Protein AF-A0A843KVE4-F1 (afdb_monomer_lite)

Radius of gyration: 21.75 Å; chains: 1; bounding box: 55×22×73 Å

Foldseek 3Di:
DDPDPPPPPVVVVVLVVLVVVLVVLVVVLVLLVVLLVVLVVLCVVVVDPLSVLVSVLSVLVSVVSVVVNVVSVCVSVPPPDDDPPCVVVVVVVSVVVNVVSVVVSVVRVVVVVVVCVVDVDDDPPVSVVSVVVSVVSVVVSD

Sequence (142 aa):
MSHTPELDEGTVHDAAALAKKEKTVFTSLVVDFILWIPDIIAAILAGSITMFADVVKCGNELLATFFAYLTIRKLARGHGETYDYGMGKYETVTSIITGAVMLISLLLVFYTAITRIMEPEALQLSGVALALVMMSIGVVVN

pLDDT: mean 78.19, std 13.14, range [42.69, 93.06]

Structure (mmCIF, N/CA/C/O backbone):
data_AF-A0A843KVE4-F1
#
_entry.id   AF-A0A843KVE4-F1
#
loop_
_atom_site.group_PDB
_atom_site.id
_atom_site.type_symbol
_atom_site.label_atom_id
_atom_site.label_alt_id
_atom_site.label_comp_id
_atom_site.label_asym_id
_atom_site.label_entity_id
_atom_site.label_seq_id
_atom_site.pdbx_PDB_ins_code
_atom_site.Cartn_x
_atom_site.Cartn_y
_atom_site.Cartn_z
_atom_site.occupancy
_atom_site.B_iso_or_equiv
_atom_site.auth_seq_id
_atom_site.auth_comp_id
_atom_site.auth_asym_id
_atom_site.auth_atom_id
_atom_site.pdbx_PDB_model_num
ATOM 1 N N . MET A 1 1 ? 30.827 -8.863 -48.641 1.00 42.88 1 MET A N 1
ATOM 2 C CA . MET A 1 1 ? 31.057 -9.117 -47.204 1.00 42.88 1 MET A CA 1
ATOM 3 C C . MET A 1 1 ? 29.974 -8.363 -46.443 1.00 42.88 1 MET A C 1
ATOM 5 O O . MET A 1 1 ? 30.183 -7.238 -46.019 1.00 42.88 1 MET A O 1
ATOM 9 N N . SER A 1 2 ? 28.758 -8.913 -46.435 1.00 42.69 2 SER A N 1
ATOM 10 C CA . SER A 1 2 ? 27.576 -8.311 -45.812 1.00 42.69 2 SER A CA 1
ATOM 11 C C . SER A 1 2 ? 27.334 -9.021 -44.488 1.00 42.69 2 SER A C 1
ATOM 13 O O . SER A 1 2 ? 26.751 -10.101 -44.467 1.00 42.69 2 SER A O 1
ATOM 15 N N . HIS A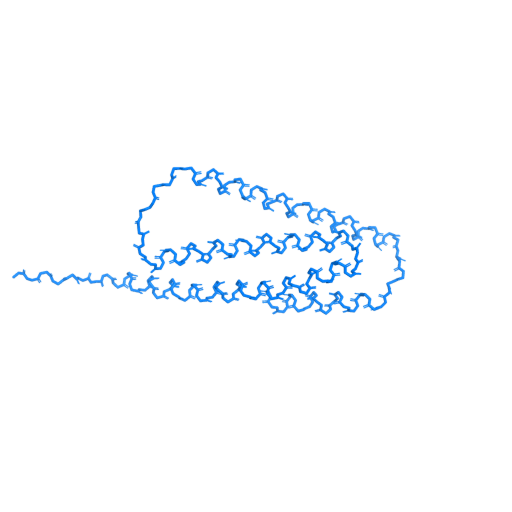 1 3 ? 27.827 -8.438 -43.398 1.00 46.50 3 HIS A N 1
ATOM 16 C CA . HIS A 1 3 ? 27.386 -8.822 -42.064 1.00 46.50 3 HIS A CA 1
ATOM 17 C C . HIS A 1 3 ? 25.948 -8.323 -41.906 1.00 46.50 3 HIS A C 1
ATOM 19 O O . HIS A 1 3 ? 25.712 -7.141 -41.671 1.00 46.50 3 HIS A O 1
ATOM 25 N N . THR A 1 4 ? 24.981 -9.210 -42.121 1.00 53.56 4 THR A N 1
ATOM 26 C CA . THR A 1 4 ? 23.632 -9.027 -41.592 1.00 53.56 4 THR A CA 1
ATOM 27 C C . THR A 1 4 ? 23.746 -9.069 -40.069 1.00 53.56 4 THR A C 1
ATOM 29 O O . THR A 1 4 ? 24.332 -10.026 -39.560 1.00 53.56 4 THR A O 1
ATOM 32 N N . PRO A 1 5 ? 23.259 -8.059 -39.330 1.00 53.59 5 PRO A N 1
ATOM 33 C CA . PRO A 1 5 ? 23.209 -8.156 -37.884 1.00 53.59 5 PRO A CA 1
ATOM 34 C C . PRO A 1 5 ? 22.187 -9.246 -37.563 1.00 53.59 5 PRO A C 1
ATOM 36 O O . PRO A 1 5 ? 20.997 -9.077 -37.823 1.00 53.59 5 PRO A O 1
ATOM 39 N N . GLU A 1 6 ? 22.658 -10.393 -37.081 1.00 54.62 6 GLU A N 1
ATOM 40 C CA . GLU A 1 6 ? 21.798 -11.363 -36.414 1.00 54.62 6 GLU A CA 1
ATOM 41 C C . GLU A 1 6 ? 21.218 -10.635 -35.199 1.00 54.62 6 GLU A C 1
ATOM 43 O O . GLU A 1 6 ? 21.912 -10.365 -34.220 1.00 54.62 6 GLU A O 1
ATOM 48 N N . LEU A 1 7 ? 19.970 -10.186 -35.325 1.00 55.88 7 LEU A N 1
ATOM 49 C CA . LEU A 1 7 ? 19.201 -9.667 -34.206 1.00 55.88 7 LEU A CA 1
ATOM 50 C C . LEU A 1 7 ? 18.995 -10.849 -33.260 1.00 55.88 7 LEU A C 1
ATOM 52 O O . LEU A 1 7 ? 18.160 -11.708 -33.527 1.00 55.88 7 LEU A O 1
ATOM 56 N N . ASP A 1 8 ? 19.828 -10.903 -32.224 1.00 60.25 8 ASP A N 1
ATOM 57 C CA . ASP A 1 8 ? 19.837 -11.910 -31.167 1.00 60.25 8 ASP A CA 1
ATOM 58 C C . ASP A 1 8 ? 18.403 -12.246 -30.726 1.00 60.25 8 ASP A C 1
ATOM 60 O O . ASP A 1 8 ? 17.696 -11.389 -30.185 1.00 60.25 8 ASP A O 1
ATOM 64 N N . GLU A 1 9 ? 17.962 -13.482 -30.986 1.00 58.81 9 GLU A N 1
ATOM 65 C CA . GLU A 1 9 ? 16.609 -13.968 -30.681 1.00 58.81 9 GLU A CA 1
ATOM 66 C C . GLU A 1 9 ? 16.243 -13.761 -29.195 1.00 58.81 9 GLU A C 1
ATOM 68 O O . GLU A 1 9 ? 15.065 -13.587 -28.865 1.00 58.81 9 GLU A O 1
ATOM 73 N N . GLY A 1 10 ? 17.247 -13.681 -28.306 1.00 58.97 10 GLY A N 1
ATOM 74 C CA . GLY A 1 10 ? 17.085 -13.339 -26.891 1.00 58.97 10 GLY A CA 1
ATOM 75 C C . GLY A 1 10 ? 16.489 -11.946 -26.656 1.00 58.97 10 GLY A C 1
ATOM 76 O O . GLY A 1 10 ? 15.545 -11.797 -25.881 1.00 58.97 10 GLY A O 1
ATOM 77 N N . THR A 1 11 ? 16.935 -10.933 -27.404 1.00 61.28 11 THR A N 1
ATOM 78 C CA . THR A 1 11 ? 16.458 -9.543 -27.252 1.00 61.28 11 THR A CA 1
ATOM 79 C C . THR A 1 11 ? 14.980 -9.372 -27.614 1.00 61.28 11 THR A C 1
ATOM 81 O O . THR A 1 11 ? 14.261 -8.582 -26.994 1.00 61.28 11 THR A O 1
ATOM 84 N N . VAL A 1 12 ? 14.494 -10.145 -28.591 1.00 60.62 12 VAL A N 1
ATOM 85 C CA . VAL A 1 12 ? 13.088 -10.134 -29.021 1.00 60.62 12 VAL A CA 1
ATOM 86 C C . VAL A 1 12 ? 12.203 -10.817 -27.976 1.00 60.62 12 VAL A C 1
ATOM 88 O O . VAL A 1 12 ? 11.112 -10.323 -27.669 1.00 60.62 12 VAL A O 1
ATOM 91 N N . HIS A 1 13 ? 12.681 -11.918 -27.385 1.00 62.44 13 HIS A N 1
ATOM 92 C CA . HIS A 1 13 ? 11.966 -12.620 -26.321 1.00 62.44 13 HIS A CA 1
ATOM 93 C C . HIS A 1 13 ? 11.863 -11.768 -25.041 1.00 62.44 13 HIS A C 1
ATOM 95 O O . HIS A 1 13 ? 10.801 -11.743 -24.404 1.00 62.44 13 HIS A O 1
ATOM 101 N N . ASP A 1 14 ? 12.915 -11.015 -24.713 1.00 72.56 14 ASP A N 1
ATOM 102 C CA . ASP A 1 14 ? 12.956 -10.105 -23.566 1.00 72.56 14 ASP A CA 1
ATOM 103 C C . ASP A 1 14 ? 12.037 -8.892 -23.755 1.00 72.56 14 ASP A C 1
ATOM 105 O O . ASP A 1 14 ? 11.274 -8.538 -22.850 1.00 72.56 14 ASP A O 1
ATOM 109 N N . ALA A 1 15 ? 12.012 -8.296 -24.951 1.00 73.06 15 ALA A N 1
ATOM 110 C CA . ALA A 1 15 ? 11.120 -7.181 -25.266 1.00 73.06 15 ALA A CA 1
ATOM 111 C C . ALA A 1 15 ? 9.633 -7.584 -25.198 1.00 73.06 15 ALA A C 1
ATOM 113 O O . ALA A 1 15 ? 8.812 -6.870 -24.611 1.00 73.06 15 ALA A O 1
ATOM 114 N N . ALA A 1 16 ? 9.277 -8.755 -25.740 1.00 77.62 16 ALA A N 1
ATOM 115 C CA . ALA A 1 16 ? 7.916 -9.285 -25.662 1.00 77.62 16 ALA A CA 1
ATOM 116 C C . ALA A 1 16 ? 7.502 -9.608 -24.212 1.00 77.62 16 ALA A C 1
ATOM 118 O O . ALA A 1 16 ? 6.366 -9.333 -23.805 1.00 77.62 16 ALA A O 1
ATOM 119 N N . ALA A 1 17 ? 8.427 -10.140 -23.404 1.00 82.75 17 ALA A N 1
ATOM 120 C CA . ALA A 1 17 ? 8.197 -10.409 -21.989 1.00 82.75 17 ALA A CA 1
ATOM 121 C C . ALA A 1 17 ? 8.000 -9.117 -21.175 1.00 82.75 17 ALA A C 1
ATOM 123 O O . ALA A 1 17 ? 7.095 -9.057 -20.338 1.00 82.75 17 ALA A O 1
ATOM 124 N N . LEU A 1 18 ? 8.787 -8.069 -21.441 1.00 83.44 18 LEU A N 1
ATOM 125 C CA . LEU A 1 18 ? 8.645 -6.758 -20.798 1.00 83.44 18 LEU A CA 1
ATOM 126 C C . LEU A 1 18 ? 7.315 -6.087 -21.150 1.00 83.44 18 LEU A C 1
ATOM 128 O O . LEU A 1 18 ? 6.634 -5.600 -20.251 1.00 83.44 18 LEU A O 1
ATOM 132 N N . ALA A 1 19 ? 6.888 -6.136 -22.415 1.00 83.25 19 ALA A N 1
ATOM 133 C CA . ALA A 1 19 ? 5.596 -5.591 -22.835 1.00 83.25 19 ALA A CA 1
ATOM 134 C C . ALA A 1 19 ? 4.409 -6.307 -22.162 1.00 83.25 19 ALA A C 1
ATOM 136 O O . ALA A 1 19 ? 3.414 -5.674 -21.796 1.00 83.25 19 ALA A O 1
ATOM 137 N N . LYS A 1 20 ? 4.505 -7.630 -21.956 1.00 86.69 20 LYS A N 1
ATOM 138 C CA . LYS A 1 20 ? 3.501 -8.385 -21.193 1.00 86.69 20 LYS A CA 1
ATOM 139 C C . LYS A 1 20 ? 3.501 -7.975 -19.717 1.00 86.69 20 LYS A C 1
ATOM 141 O O . LYS A 1 20 ? 2.432 -7.713 -19.171 1.00 86.69 20 LYS A O 1
ATOM 146 N N . LYS A 1 21 ? 4.681 -7.878 -19.093 1.00 86.69 21 LYS A N 1
ATOM 147 C CA . LYS A 1 21 ? 4.836 -7.436 -17.696 1.00 86.69 21 LYS A CA 1
ATOM 148 C C . LYS A 1 21 ? 4.304 -6.019 -17.481 1.00 86.69 21 LYS A C 1
ATOM 150 O O . LYS A 1 21 ? 3.608 -5.797 -16.499 1.00 86.69 21 LYS A O 1
ATOM 155 N N . GLU A 1 22 ? 4.556 -5.092 -18.406 1.00 89.62 22 GLU A N 1
ATOM 156 C CA . GLU A 1 22 ? 4.045 -3.717 -18.334 1.00 89.62 22 GLU A CA 1
ATOM 157 C C . GLU A 1 22 ? 2.515 -3.699 -18.256 1.00 89.62 22 GLU A C 1
ATOM 159 O O . GLU A 1 22 ? 1.951 -3.055 -17.373 1.00 89.62 22 GLU A O 1
ATOM 164 N N . LYS A 1 23 ? 1.839 -4.448 -19.139 1.00 88.44 23 LYS A N 1
ATOM 165 C CA . LYS A 1 23 ? 0.370 -4.546 -19.143 1.00 88.44 23 LYS A CA 1
ATOM 166 C C . LYS A 1 23 ? -0.173 -5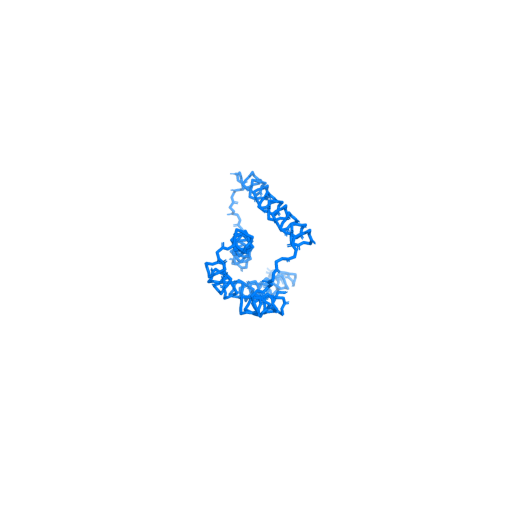.151 -17.852 1.00 88.44 23 LYS A C 1
ATOM 168 O O . LYS A 1 23 ? -1.169 -4.658 -17.325 1.00 88.44 23 LYS A O 1
ATOM 173 N N . THR A 1 24 ? 0.466 -6.206 -17.348 1.00 90.19 24 THR A N 1
ATOM 174 C CA . THR A 1 24 ? 0.066 -6.848 -16.091 1.00 90.19 24 THR A CA 1
ATOM 175 C C . THR A 1 24 ? 0.202 -5.885 -14.917 1.00 90.19 24 THR A C 1
ATOM 177 O O . THR A 1 24 ? -0.781 -5.660 -14.223 1.00 90.19 24 THR A O 1
ATOM 180 N N . VAL A 1 25 ? 1.361 -5.243 -14.751 1.00 91.44 25 VAL A N 1
ATOM 181 C CA . VAL A 1 25 ? 1.597 -4.307 -13.640 1.00 91.44 25 VAL A CA 1
ATOM 182 C C . VAL A 1 25 ? 0.707 -3.068 -13.746 1.00 91.44 25 VAL A C 1
ATOM 184 O O . VAL A 1 25 ? 0.207 -2.592 -12.734 1.00 91.44 25 VAL A O 1
ATOM 187 N N . PHE A 1 26 ? 0.436 -2.571 -14.956 1.00 91.75 26 PHE A N 1
ATOM 188 C CA . PHE A 1 26 ? -0.530 -1.488 -15.147 1.00 91.75 26 PHE A CA 1
ATOM 189 C C . PHE A 1 26 ? -1.943 -1.894 -14.713 1.00 91.75 26 PHE A C 1
ATOM 191 O O . PHE A 1 26 ? -2.636 -1.115 -14.066 1.00 91.75 26 PHE A O 1
ATOM 198 N N . THR A 1 27 ? -2.364 -3.118 -15.044 1.00 89.44 27 THR A N 1
ATOM 199 C CA . THR A 1 27 ? -3.674 -3.634 -14.624 1.00 89.44 27 THR A CA 1
ATOM 200 C C . THR A 1 27 ? -3.742 -3.750 -13.103 1.00 89.44 27 THR A C 1
ATOM 202 O O . THR A 1 27 ? -4.708 -3.270 -12.522 1.00 89.44 27 THR A O 1
ATOM 205 N N . SER A 1 28 ? -2.701 -4.292 -12.460 1.00 90.19 28 SER A N 1
ATOM 206 C CA . SER A 1 28 ? -2.597 -4.344 -10.995 1.00 90.19 28 SER A CA 1
ATOM 207 C C . SER A 1 28 ? -2.678 -2.953 -10.371 1.00 90.19 28 SER A C 1
ATOM 209 O O . SER A 1 28 ? -3.483 -2.739 -9.482 1.00 90.19 28 SER A O 1
ATOM 211 N N . LEU A 1 29 ? -1.951 -1.968 -10.905 1.00 93.06 29 LEU A N 1
ATOM 212 C CA . LEU A 1 29 ? -1.984 -0.598 -10.390 1.00 93.06 29 LEU A CA 1
ATOM 213 C C . LEU A 1 29 ? -3.390 0.024 -10.439 1.00 93.06 29 LEU A C 1
ATOM 215 O O . LEU A 1 29 ? -3.804 0.711 -9.508 1.00 93.06 29 LEU A O 1
ATOM 219 N N . VAL A 1 30 ? -4.120 -0.190 -11.538 1.00 93.06 30 VAL A N 1
ATOM 220 C CA . VAL A 1 30 ? -5.500 0.301 -11.684 1.00 93.06 30 VAL A CA 1
ATOM 221 C C . VAL A 1 30 ? -6.421 -0.386 -10.682 1.00 93.06 30 VAL A C 1
ATOM 223 O O . VAL A 1 30 ? -7.264 0.267 -10.074 1.00 93.06 30 VAL A O 1
ATOM 226 N N . VAL A 1 31 ? -6.249 -1.692 -10.509 1.00 90.25 31 VAL A N 1
ATOM 227 C CA . VAL A 1 31 ? -7.010 -2.496 -9.559 1.00 90.25 31 VAL A CA 1
ATOM 228 C C . VAL A 1 31 ? -6.756 -2.038 -8.119 1.00 90.25 31 VAL A C 1
ATOM 230 O O . VAL A 1 31 ? -7.717 -1.702 -7.430 1.00 90.25 31 VAL A O 1
ATOM 233 N N . ASP A 1 32 ? -5.493 -1.919 -7.706 1.00 90.81 32 ASP A N 1
ATOM 234 C CA . ASP A 1 32 ? -5.084 -1.425 -6.385 1.00 90.81 32 ASP A CA 1
ATOM 235 C C . ASP A 1 32 ? -5.702 -0.049 -6.109 1.00 90.81 32 ASP A C 1
ATOM 237 O O . ASP A 1 32 ? -6.268 0.195 -5.046 1.00 90.81 32 ASP A O 1
ATOM 241 N N . PHE A 1 33 ? -5.666 0.851 -7.096 1.00 92.81 33 PHE A N 1
ATOM 242 C CA . PHE A 1 33 ? -6.243 2.186 -6.965 1.00 92.81 33 PHE A CA 1
ATOM 243 C C . PHE A 1 33 ? -7.768 2.155 -6.794 1.00 92.81 33 PHE A C 1
ATOM 245 O O . PHE A 1 33 ? -8.316 2.890 -5.972 1.00 92.81 33 PHE A O 1
ATOM 252 N N . ILE A 1 34 ? -8.463 1.309 -7.562 1.00 90.75 34 ILE A N 1
ATOM 253 C CA . ILE A 1 34 ? -9.922 1.154 -7.479 1.00 90.75 34 ILE A CA 1
ATOM 254 C C . ILE A 1 34 ? -10.338 0.571 -6.127 1.00 90.75 34 ILE A C 1
ATOM 256 O O . ILE A 1 34 ? -11.360 0.999 -5.597 1.00 90.75 34 ILE A O 1
ATOM 260 N N . LEU A 1 35 ? -9.571 -0.372 -5.573 1.00 86.12 35 LEU A N 1
ATOM 261 C CA . LEU A 1 35 ? -9.826 -0.959 -4.254 1.00 86.12 35 LEU A CA 1
ATOM 262 C C . LEU A 1 35 ? -9.508 -0.001 -3.105 1.00 86.12 35 LEU A C 1
ATOM 264 O O . LEU A 1 35 ? -10.199 0.009 -2.092 1.00 86.12 35 LEU A O 1
ATOM 268 N N . TRP A 1 36 ? -8.505 0.854 -3.273 1.00 90.88 36 TRP A N 1
ATOM 269 C CA . TRP A 1 36 ? -8.080 1.758 -2.212 1.00 90.88 36 TRP A CA 1
ATOM 270 C C . TRP A 1 36 ? -9.111 2.858 -1.898 1.00 90.88 36 TRP A C 1
ATOM 272 O O . TRP A 1 36 ? -9.261 3.267 -0.748 1.00 90.88 36 TRP A O 1
ATOM 282 N N . ILE A 1 37 ? -9.873 3.321 -2.898 1.00 90.00 37 ILE A N 1
ATOM 283 C CA . ILE A 1 37 ? -10.937 4.328 -2.716 1.00 90.00 37 ILE A CA 1
ATOM 284 C C . ILE A 1 37 ? -12.013 3.879 -1.707 1.00 90.00 37 ILE A C 1
ATOM 286 O O . ILE A 1 37 ? -12.272 4.621 -0.753 1.00 90.00 37 ILE A O 1
ATOM 290 N N . PRO A 1 38 ? -12.679 2.721 -1.884 1.00 85.50 38 PRO A N 1
ATOM 291 C CA . PRO A 1 38 ? -13.671 2.254 -0.930 1.00 85.50 38 PRO A CA 1
ATOM 292 C C . PRO A 1 38 ? -13.074 1.968 0.451 1.00 85.50 38 PRO A C 1
ATOM 294 O O . PRO A 1 38 ? -13.751 2.252 1.436 1.00 85.50 38 PRO A O 1
ATOM 297 N N . ASP A 1 39 ? -11.819 1.520 0.551 1.00 84.56 39 ASP A N 1
ATOM 298 C CA . ASP A 1 39 ? -11.148 1.336 1.847 1.00 84.56 39 ASP A CA 1
ATOM 299 C C . ASP A 1 39 ? -10.966 2.654 2.604 1.00 84.56 39 ASP A C 1
ATOM 301 O O . ASP A 1 39 ? -11.237 2.720 3.805 1.00 84.56 39 ASP A O 1
ATOM 305 N N . ILE A 1 40 ? -10.599 3.741 1.914 1.00 88.69 40 ILE A N 1
ATOM 306 C CA . ILE A 1 40 ? -10.540 5.083 2.518 1.00 88.69 40 ILE A CA 1
ATOM 307 C C . ILE A 1 40 ? -11.915 5.487 3.058 1.00 88.69 40 ILE A C 1
ATOM 309 O O . ILE A 1 40 ? -12.028 5.977 4.184 1.00 88.69 40 ILE A O 1
ATOM 313 N N . ILE A 1 41 ? -12.971 5.277 2.268 1.00 87.25 41 ILE A N 1
ATOM 314 C CA . ILE A 1 41 ? -14.342 5.603 2.677 1.00 87.25 41 ILE A CA 1
ATOM 315 C C . ILE A 1 41 ? -14.737 4.761 3.894 1.00 87.25 41 ILE A C 1
ATOM 317 O O . ILE A 1 41 ? -15.245 5.303 4.875 1.00 87.25 41 ILE A O 1
ATOM 321 N N . ALA A 1 42 ? -14.469 3.456 3.865 1.00 82.25 42 ALA A N 1
ATOM 322 C CA . ALA A 1 42 ? -14.769 2.542 4.956 1.00 82.25 42 ALA A CA 1
ATOM 323 C C . ALA A 1 42 ? -14.013 2.922 6.240 1.00 82.25 42 ALA A C 1
ATOM 325 O O . ALA A 1 42 ? -14.618 2.938 7.310 1.00 82.25 42 ALA A O 1
ATOM 326 N N . ALA A 1 43 ? -12.739 3.313 6.143 1.00 85.00 43 ALA A N 1
ATOM 327 C CA . ALA A 1 43 ? -11.944 3.766 7.282 1.00 85.00 43 ALA A CA 1
ATOM 328 C C . ALA A 1 43 ? -12.504 5.047 7.919 1.00 85.00 43 ALA A C 1
ATOM 330 O O . ALA A 1 43 ? -12.618 5.126 9.146 1.00 85.00 43 ALA A O 1
ATOM 331 N N . ILE A 1 44 ? -12.909 6.026 7.099 1.00 85.44 44 ILE A N 1
ATOM 332 C CA . ILE A 1 44 ? -13.530 7.271 7.575 1.00 85.44 44 ILE A CA 1
ATOM 333 C C . ILE A 1 44 ? -14.870 6.976 8.257 1.00 85.44 44 ILE A C 1
ATOM 335 O O . ILE A 1 44 ? -15.123 7.484 9.347 1.00 85.44 44 ILE A O 1
ATOM 339 N N . LEU A 1 45 ? -15.717 6.147 7.639 1.00 80.56 45 LEU A N 1
ATOM 340 C CA . LEU A 1 45 ? -17.034 5.798 8.180 1.00 80.56 45 LEU A CA 1
ATOM 341 C C . LEU A 1 45 ? -16.940 4.975 9.468 1.00 80.56 45 LEU A C 1
ATOM 343 O O . LEU A 1 45 ? -17.742 5.169 10.377 1.00 80.56 45 LEU A O 1
ATOM 347 N N . ALA A 1 46 ? -15.968 4.067 9.555 1.00 81.56 46 ALA A N 1
ATOM 348 C CA . ALA A 1 46 ? -15.750 3.250 10.740 1.00 81.56 46 ALA A CA 1
ATOM 349 C C . ALA A 1 46 ? -15.114 4.032 11.898 1.00 81.56 46 ALA A C 1
ATOM 351 O O . ALA A 1 46 ? -15.225 3.603 13.045 1.00 81.56 46 ALA A O 1
ATOM 352 N N . GLY A 1 47 ? -14.413 5.139 11.615 1.00 77.31 47 GLY A N 1
ATOM 353 C CA . GLY A 1 47 ? -13.711 5.933 12.628 1.00 77.31 47 GLY A CA 1
ATOM 354 C C . GLY A 1 47 ? -12.628 5.147 13.379 1.00 77.31 47 GLY A C 1
ATOM 355 O O . GLY A 1 47 ? -12.297 5.483 14.514 1.00 77.31 47 GLY A O 1
ATOM 356 N N . SER A 1 48 ? -12.098 4.077 12.776 1.00 77.94 48 SER A N 1
ATOM 357 C CA . SER A 1 48 ? -11.203 3.128 13.441 1.00 77.94 48 SER A CA 1
ATOM 358 C C . SER A 1 48 ? -9.748 3.357 13.055 1.00 77.94 48 SER A C 1
ATOM 360 O O . SER A 1 48 ? -9.388 3.271 11.880 1.00 77.94 48 SER A O 1
ATOM 362 N N . ILE A 1 49 ? -8.891 3.557 14.062 1.00 81.12 49 ILE A N 1
ATOM 363 C CA . ILE A 1 49 ? -7.431 3.685 13.902 1.00 81.12 49 ILE A CA 1
ATOM 364 C C . ILE A 1 49 ? -6.855 2.478 13.143 1.00 81.12 49 ILE A C 1
ATOM 366 O O . ILE A 1 49 ? -5.953 2.636 12.324 1.00 81.12 49 ILE A O 1
ATOM 370 N N . THR A 1 50 ? -7.411 1.285 13.359 1.00 81.94 50 THR A N 1
ATOM 371 C CA . THR A 1 50 ? -6.975 0.053 12.692 1.00 81.94 50 THR A CA 1
ATOM 372 C C . THR A 1 50 ? -7.274 0.075 11.191 1.00 81.94 50 THR A C 1
ATOM 374 O O . THR A 1 50 ? -6.424 -0.333 10.408 1.00 81.94 50 THR A O 1
ATOM 377 N N . MET A 1 51 ? -8.428 0.605 10.764 1.00 83.00 51 MET A N 1
ATOM 378 C CA . MET A 1 51 ? -8.732 0.746 9.329 1.00 83.00 51 MET A CA 1
ATOM 379 C C . MET A 1 51 ? -7.912 1.865 8.680 1.00 83.00 51 MET A C 1
ATOM 381 O O . MET A 1 51 ? -7.491 1.729 7.537 1.00 83.00 51 MET A O 1
ATOM 385 N N . PHE A 1 52 ? -7.611 2.944 9.409 1.00 85.81 52 PHE A N 1
ATOM 386 C CA . PHE A 1 52 ? -6.679 3.963 8.917 1.00 85.81 52 PHE A CA 1
ATOM 387 C C . PHE A 1 52 ? -5.270 3.402 8.686 1.00 85.81 52 PHE A C 1
ATOM 389 O O . PHE A 1 52 ? -4.628 3.766 7.701 1.00 85.81 52 PHE A O 1
ATOM 396 N N . ALA A 1 53 ? -4.789 2.509 9.558 1.00 86.88 53 ALA A N 1
ATOM 397 C CA . ALA A 1 53 ? -3.507 1.837 9.358 1.00 86.88 53 ALA A CA 1
ATOM 398 C C . ALA A 1 53 ? -3.503 0.984 8.077 1.00 86.88 53 ALA A C 1
ATOM 400 O O . ALA A 1 53 ? -2.525 1.012 7.331 1.00 86.88 53 ALA A O 1
ATOM 401 N N . ASP A 1 54 ? -4.611 0.300 7.786 1.00 86.06 54 ASP A N 1
ATOM 402 C CA . ASP A 1 54 ? -4.763 -0.509 6.573 1.00 86.06 54 ASP A CA 1
ATOM 403 C C . ASP A 1 54 ? -4.771 0.358 5.303 1.00 86.06 54 ASP A C 1
ATOM 405 O O . ASP A 1 54 ? -4.033 0.094 4.357 1.00 86.06 54 ASP A O 1
ATOM 409 N N . VAL A 1 55 ? -5.469 1.499 5.329 1.00 90.75 55 VAL A N 1
ATOM 410 C CA . VAL A 1 55 ? -5.435 2.492 4.240 1.00 90.75 55 VAL A CA 1
ATOM 411 C C . VAL A 1 55 ? -4.013 2.990 3.964 1.00 90.75 55 VAL A C 1
ATOM 413 O O . VAL A 1 55 ? -3.620 3.122 2.802 1.00 90.75 55 VAL A O 1
ATOM 416 N N . VAL A 1 56 ? -3.224 3.270 5.007 1.00 90.56 56 VAL A N 1
ATOM 417 C CA . VAL A 1 56 ? -1.823 3.700 4.856 1.00 90.56 56 VAL A CA 1
ATOM 418 C C . VAL A 1 56 ? -0.957 2.570 4.291 1.00 90.56 56 VAL A C 1
ATOM 420 O O . VAL A 1 56 ? -0.121 2.823 3.421 1.00 90.56 56 VAL A O 1
ATOM 423 N N . LYS A 1 57 ? -1.173 1.328 4.738 1.00 90.12 57 LYS A N 1
ATOM 424 C CA . LYS A 1 57 ? -0.492 0.138 4.213 1.00 90.12 57 LYS A CA 1
ATOM 425 C C . LYS A 1 57 ? -0.771 -0.045 2.715 1.00 90.12 57 LYS A C 1
ATOM 427 O O . LYS A 1 57 ? 0.184 -0.092 1.939 1.00 90.12 57 LYS A O 1
ATOM 432 N N . CYS A 1 58 ? -2.041 -0.064 2.308 1.00 89.31 58 CYS A N 1
ATOM 433 C CA . CYS A 1 58 ? -2.443 -0.214 0.907 1.00 89.31 58 CYS A CA 1
ATOM 434 C C . CYS A 1 58 ? -1.947 0.947 0.033 1.00 89.31 58 CYS A C 1
ATOM 436 O O . CYS A 1 58 ? -1.535 0.740 -1.106 1.00 89.31 58 CYS A O 1
ATOM 438 N N . GLY A 1 59 ? -1.888 2.167 0.578 1.00 91.19 59 GLY A N 1
ATOM 439 C CA . GLY A 1 59 ? -1.273 3.305 -0.107 1.00 91.19 59 GLY A CA 1
ATOM 440 C C . GLY A 1 59 ? 0.220 3.094 -0.396 1.00 91.19 59 GLY A C 1
ATOM 441 O O . GLY A 1 59 ? 0.705 3.466 -1.464 1.00 91.19 59 GLY A O 1
ATOM 442 N N . ASN A 1 60 ? 0.957 2.459 0.520 1.00 90.75 60 ASN A N 1
ATOM 443 C CA . ASN A 1 60 ? 2.364 2.122 0.300 1.00 90.75 60 ASN A CA 1
ATOM 444 C C . ASN A 1 60 ? 2.540 1.002 -0.743 1.00 90.75 60 ASN A C 1
ATOM 446 O O . ASN A 1 60 ? 3.462 1.066 -1.556 1.00 90.75 60 ASN A O 1
ATOM 450 N N . GLU A 1 61 ? 1.642 0.012 -0.763 1.00 89.75 61 GLU A N 1
ATOM 451 C CA . GLU A 1 61 ? 1.603 -1.035 -1.798 1.00 89.75 61 GLU A CA 1
ATOM 452 C C . GLU A 1 61 ? 1.339 -0.430 -3.187 1.00 89.75 61 GLU A C 1
ATOM 454 O O . GLU A 1 61 ? 2.090 -0.692 -4.128 1.00 89.75 61 GLU A O 1
ATOM 459 N N . LEU A 1 62 ? 0.378 0.492 -3.291 1.00 92.31 62 LEU A N 1
ATOM 460 C CA . LEU A 1 62 ? 0.087 1.228 -4.521 1.00 92.31 62 LEU A CA 1
ATOM 461 C C . LEU A 1 62 ? 1.311 2.008 -5.036 1.00 92.31 62 LEU A C 1
ATOM 463 O O . LEU A 1 62 ? 1.613 1.987 -6.233 1.00 92.31 62 LEU A O 1
ATOM 467 N N . LEU A 1 63 ? 2.043 2.688 -4.143 1.00 90.94 63 LEU A N 1
ATOM 468 C CA . LEU A 1 63 ? 3.275 3.399 -4.505 1.00 90.94 63 LEU A CA 1
ATOM 469 C C . LEU A 1 63 ? 4.354 2.441 -5.023 1.00 90.94 63 LEU A C 1
ATOM 471 O O . LEU A 1 63 ? 5.013 2.748 -6.019 1.00 90.94 63 LEU A O 1
ATOM 475 N N . ALA A 1 64 ? 4.521 1.278 -4.393 1.00 89.62 64 ALA A N 1
ATOM 476 C CA . ALA A 1 64 ? 5.471 0.267 -4.843 1.00 89.62 64 ALA A CA 1
ATOM 477 C C . ALA A 1 64 ? 5.117 -0.256 -6.247 1.00 89.62 64 ALA A C 1
ATOM 479 O O . ALA A 1 64 ? 5.975 -0.257 -7.137 1.00 89.62 64 ALA A O 1
ATOM 480 N N . THR A 1 65 ? 3.847 -0.607 -6.487 1.00 91.06 65 THR A N 1
ATOM 481 C CA . THR A 1 65 ? 3.351 -1.035 -7.806 1.00 91.06 65 THR A CA 1
ATOM 482 C C . THR A 1 65 ? 3.532 0.068 -8.857 1.00 91.06 65 THR A C 1
ATOM 484 O O . THR A 1 65 ? 3.914 -0.206 -9.999 1.00 91.06 65 THR A O 1
ATOM 487 N N . PHE A 1 66 ? 3.350 1.338 -8.481 1.00 92.12 66 PHE A N 1
ATOM 488 C CA . PHE A 1 66 ? 3.574 2.479 -9.370 1.00 92.12 66 PHE A CA 1
ATOM 489 C C . PHE A 1 66 ? 5.045 2.620 -9.792 1.00 92.12 66 PHE A C 1
ATOM 491 O O . PHE A 1 66 ? 5.339 2.748 -10.985 1.00 92.12 66 PHE A O 1
ATOM 498 N N . PHE A 1 67 ? 5.993 2.549 -8.851 1.00 89.31 67 PHE A N 1
ATOM 499 C CA . PHE A 1 67 ? 7.424 2.581 -9.179 1.00 89.31 67 PHE A CA 1
ATOM 500 C C . PHE A 1 67 ? 7.862 1.359 -9.998 1.00 89.31 67 PHE A C 1
ATOM 502 O O . PHE A 1 67 ? 8.691 1.493 -10.907 1.00 89.31 67 PHE A O 1
ATOM 509 N N . ALA A 1 68 ? 7.270 0.188 -9.748 1.00 89.50 68 ALA A N 1
ATOM 510 C CA . ALA A 1 68 ? 7.488 -1.002 -10.564 1.00 89.50 68 ALA A CA 1
ATOM 511 C C . ALA A 1 68 ? 7.019 -0.785 -12.015 1.00 89.50 68 ALA A C 1
ATOM 513 O O . ALA A 1 68 ? 7.761 -1.090 -12.953 1.00 89.50 68 ALA A O 1
ATOM 514 N N . TYR A 1 69 ? 5.842 -0.180 -12.218 1.00 91.12 69 TYR A N 1
ATOM 515 C CA . TYR A 1 69 ? 5.346 0.186 -13.549 1.00 91.12 69 TYR A CA 1
ATOM 516 C C . TYR A 1 69 ? 6.305 1.142 -14.273 1.00 91.12 69 TYR A C 1
ATOM 518 O O . TYR A 1 69 ? 6.663 0.901 -15.428 1.00 91.12 69 TYR A O 1
ATOM 526 N N . LEU A 1 70 ? 6.770 2.201 -13.598 1.00 88.25 70 LEU A N 1
ATOM 527 C CA . LEU A 1 70 ? 7.717 3.159 -14.180 1.00 88.25 70 LEU A CA 1
ATOM 528 C C . LEU A 1 70 ? 9.038 2.496 -14.579 1.00 88.25 70 LEU A C 1
ATOM 530 O O . LEU A 1 70 ? 9.560 2.765 -15.663 1.00 88.25 70 LEU A O 1
ATOM 534 N N . THR A 1 71 ? 9.554 1.609 -13.728 1.00 86.44 71 THR A N 1
ATOM 535 C CA . THR A 1 71 ? 10.788 0.859 -13.986 1.00 86.44 71 THR A CA 1
ATOM 536 C C . THR A 1 71 ? 10.641 -0.027 -15.221 1.00 86.44 71 THR A C 1
ATOM 538 O O . THR A 1 71 ? 11.455 0.062 -16.140 1.00 86.44 71 THR A O 1
ATOM 541 N N . ILE A 1 72 ? 9.565 -0.817 -15.304 1.00 87.25 72 ILE A N 1
ATOM 542 C CA . ILE A 1 72 ? 9.305 -1.699 -16.453 1.00 87.25 72 ILE A CA 1
ATOM 543 C C . ILE A 1 72 ? 9.111 -0.884 -17.733 1.00 87.25 72 ILE A C 1
ATOM 545 O O . ILE A 1 72 ? 9.687 -1.219 -18.766 1.00 87.25 72 ILE A O 1
ATOM 549 N N . ARG A 1 73 ? 8.368 0.225 -17.670 1.00 85.69 73 ARG A N 1
ATOM 550 C CA . ARG A 1 73 ? 8.161 1.119 -18.814 1.00 85.69 73 ARG A CA 1
ATOM 551 C C . ARG A 1 73 ? 9.464 1.759 -19.296 1.00 85.69 73 ARG A C 1
ATOM 553 O O . ARG A 1 73 ? 9.636 1.964 -20.499 1.00 85.69 73 ARG A O 1
ATOM 560 N N . LYS A 1 74 ? 10.381 2.098 -18.384 1.00 82.56 74 LYS A N 1
ATOM 561 C CA . LYS A 1 74 ? 11.704 2.635 -18.736 1.00 82.56 74 LYS A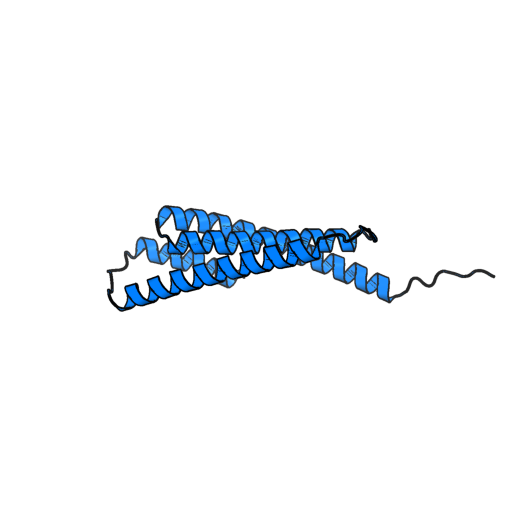 CA 1
ATOM 562 C C . LYS A 1 74 ? 12.568 1.565 -19.410 1.00 82.56 74 LYS A C 1
ATOM 564 O O . LYS A 1 74 ? 13.158 1.856 -20.449 1.00 82.56 74 LYS A O 1
ATOM 569 N N . LEU A 1 75 ? 12.568 0.339 -18.879 1.00 81.00 75 LEU A N 1
ATOM 570 C CA . LEU A 1 75 ? 13.272 -0.814 -19.454 1.00 81.00 75 LEU A CA 1
ATOM 571 C C . LEU A 1 75 ? 12.746 -1.171 -20.852 1.00 81.00 75 LEU A C 1
ATOM 573 O O . LEU A 1 75 ? 13.532 -1.309 -21.784 1.00 81.00 75 LEU A O 1
ATOM 577 N N . ALA A 1 76 ? 11.423 -1.230 -21.031 1.00 80.31 76 ALA A N 1
ATOM 578 C CA . ALA A 1 76 ? 10.789 -1.544 -22.313 1.00 80.31 76 ALA A CA 1
ATOM 579 C C . ALA A 1 76 ? 11.099 -0.514 -23.417 1.00 80.31 76 ALA A C 1
ATOM 581 O O . ALA A 1 76 ? 11.050 -0.837 -24.601 1.00 80.31 76 ALA A O 1
ATOM 582 N N . ARG A 1 77 ? 11.430 0.731 -23.045 1.00 77.56 77 ARG A N 1
ATOM 583 C CA . ARG A 1 77 ? 11.783 1.813 -23.981 1.00 77.56 77 ARG A CA 1
ATOM 584 C C . ARG A 1 77 ? 13.272 1.868 -24.345 1.00 77.56 77 ARG A C 1
ATOM 586 O O . ARG A 1 77 ? 13.654 2.775 -25.076 1.00 77.56 77 ARG A O 1
ATOM 593 N N . GLY A 1 78 ? 14.102 0.946 -23.854 1.00 64.38 78 GLY A N 1
ATOM 594 C CA . GLY A 1 78 ? 15.495 0.805 -24.296 1.00 64.38 78 GLY A CA 1
ATOM 595 C C . GLY A 1 78 ? 16.440 1.942 -23.890 1.00 64.38 78 GLY A C 1
ATOM 596 O O . GLY A 1 78 ? 17.534 2.040 -24.438 1.00 64.38 78 GLY A O 1
ATOM 597 N N . HIS A 1 79 ? 16.062 2.797 -22.933 1.00 55.72 79 HIS A N 1
ATOM 598 C CA . HIS A 1 79 ? 16.976 3.810 -22.397 1.00 55.72 79 HIS A CA 1
ATOM 599 C C . HIS A 1 79 ? 17.940 3.158 -21.405 1.00 55.72 79 HIS A C 1
ATOM 601 O O . HIS A 1 79 ? 17.758 3.230 -20.186 1.00 55.72 79 HIS A O 1
ATOM 607 N N . GLY A 1 80 ? 18.951 2.492 -21.963 1.00 60.91 80 GLY A N 1
ATOM 608 C CA . GLY A 1 80 ? 20.191 2.217 -21.264 1.00 60.91 80 GLY A CA 1
ATOM 609 C C . GLY A 1 80 ? 20.838 3.533 -20.839 1.00 60.91 80 GLY A C 1
ATOM 610 O O . GLY A 1 80 ? 20.776 4.529 -21.553 1.00 60.91 80 GLY A O 1
ATOM 611 N N . GLU A 1 81 ? 21.458 3.497 -19.667 1.00 59.94 81 GLU A N 1
ATOM 612 C CA . GLU A 1 81 ? 22.326 4.540 -19.123 1.00 59.94 81 GLU A CA 1
ATOM 613 C C . GLU A 1 81 ? 21.602 5.732 -18.478 1.00 59.94 81 GLU A C 1
ATOM 615 O O . GLU A 1 81 ? 21.302 6.771 -19.061 1.00 59.94 81 GLU A O 1
ATOM 620 N N . THR A 1 82 ? 21.373 5.611 -17.172 1.00 55.75 82 THR A N 1
ATOM 621 C CA . THR A 1 82 ? 21.412 6.780 -16.293 1.00 55.75 82 THR A CA 1
ATOM 622 C C . THR A 1 82 ? 22.249 6.403 -15.080 1.00 55.75 82 THR A C 1
ATOM 624 O O . THR A 1 82 ? 21.982 5.408 -14.418 1.00 55.75 82 THR A O 1
ATOM 627 N N . TYR A 1 83 ? 23.312 7.166 -14.871 1.00 54.22 83 TYR A N 1
ATOM 628 C CA . TYR A 1 83 ? 24.341 6.994 -13.853 1.00 54.22 83 TYR A CA 1
ATOM 629 C C . TYR A 1 83 ? 23.733 6.863 -12.443 1.00 54.22 83 TYR A C 1
ATOM 631 O O . TYR A 1 83 ? 23.068 7.778 -11.961 1.00 54.22 83 TYR A O 1
ATOM 639 N N . ASP A 1 84 ? 23.970 5.725 -11.785 1.00 60.75 84 ASP A N 1
ATOM 640 C CA . ASP A 1 84 ? 23.260 5.279 -10.576 1.00 60.75 84 ASP A CA 1
ATOM 641 C C . ASP A 1 84 ? 23.884 5.806 -9.268 1.00 60.75 84 ASP A C 1
ATOM 643 O O . ASP A 1 84 ? 24.101 5.087 -8.289 1.0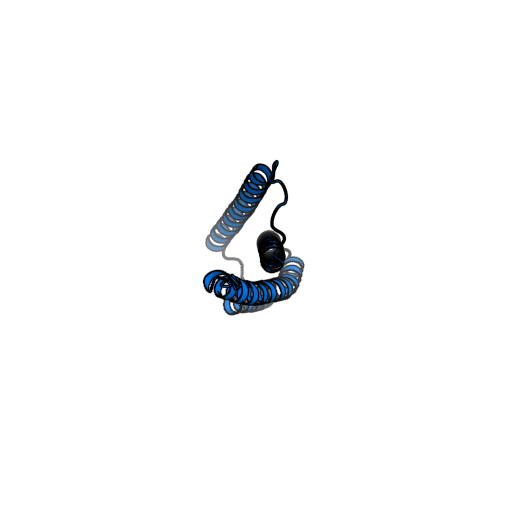0 60.75 84 ASP A O 1
ATOM 647 N N . TYR A 1 85 ? 24.262 7.085 -9.251 1.00 57.59 85 TYR A N 1
ATOM 648 C CA . TYR A 1 85 ? 24.975 7.661 -8.111 1.00 57.59 85 TYR A CA 1
ATOM 649 C C . TYR A 1 85 ? 23.982 8.039 -7.014 1.00 57.59 85 TYR A C 1
ATOM 651 O O . TYR A 1 85 ? 23.492 9.161 -6.944 1.00 57.59 85 TYR A O 1
ATOM 659 N N . GLY A 1 86 ? 23.692 7.071 -6.140 1.00 63.78 86 GLY A N 1
ATOM 660 C CA . GLY A 1 86 ? 22.966 7.277 -4.884 1.00 63.78 86 GLY A CA 1
ATOM 661 C C . GLY A 1 86 ? 21.619 6.562 -4.759 1.00 63.78 86 GLY A C 1
ATOM 662 O O . GLY A 1 86 ? 21.099 6.515 -3.644 1.00 63.78 86 GLY A O 1
ATOM 663 N N . MET A 1 87 ? 21.078 5.954 -5.823 1.00 66.12 87 MET A N 1
ATOM 664 C CA . MET A 1 87 ? 19.775 5.258 -5.784 1.00 66.12 87 MET A CA 1
ATOM 665 C C . MET A 1 87 ? 19.744 4.107 -4.776 1.00 66.12 87 MET A C 1
ATOM 667 O O . MET A 1 87 ? 18.774 3.997 -4.034 1.00 66.12 87 MET A O 1
ATOM 671 N N . GLY A 1 88 ? 20.827 3.334 -4.637 1.00 71.38 88 GLY A N 1
ATOM 672 C CA . GLY A 1 88 ? 20.880 2.236 -3.659 1.00 71.38 88 GLY A CA 1
ATOM 673 C C . GLY A 1 88 ? 20.673 2.683 -2.201 1.00 71.38 88 GLY A C 1
ATOM 674 O O . GLY A 1 88 ? 20.118 1.942 -1.386 1.00 71.38 88 GLY A O 1
ATOM 675 N N . LYS A 1 89 ? 21.042 3.929 -1.856 1.00 79.94 89 LYS A N 1
ATOM 676 C CA . LYS A 1 89 ? 20.739 4.502 -0.532 1.00 79.94 89 LYS A CA 1
ATOM 677 C C . LYS A 1 89 ? 19.247 4.817 -0.391 1.00 79.94 89 LYS A C 1
ATOM 679 O O . LYS A 1 89 ? 18.674 4.535 0.657 1.00 79.94 89 LYS A O 1
ATOM 684 N N . TYR A 1 90 ? 18.611 5.360 -1.430 1.00 77.62 90 TYR A N 1
ATOM 685 C CA . TYR A 1 90 ? 17.169 5.642 -1.434 1.00 77.62 90 TYR A CA 1
ATOM 686 C C . TYR A 1 90 ? 16.322 4.365 -1.428 1.00 77.62 90 TYR A C 1
ATOM 688 O O . TYR A 1 90 ? 15.323 4.299 -0.716 1.00 77.62 90 TYR A O 1
ATOM 696 N N . GLU A 1 91 ? 16.741 3.328 -2.149 1.00 80.88 91 GLU A N 1
ATOM 697 C CA . GLU A 1 91 ? 16.093 2.012 -2.141 1.00 80.88 91 GLU A CA 1
ATOM 698 C C . GLU A 1 91 ? 16.135 1.374 -0.744 1.00 80.88 91 GLU A C 1
ATOM 700 O O . GLU A 1 91 ? 15.123 0.895 -0.231 1.00 80.88 91 GLU A O 1
ATOM 705 N N . THR A 1 92 ? 17.280 1.466 -0.063 1.00 87.44 92 THR A N 1
ATOM 706 C CA . THR A 1 92 ? 17.415 0.983 1.319 1.00 87.44 92 THR A CA 1
ATOM 707 C C . THR A 1 92 ? 16.502 1.759 2.275 1.00 87.44 92 THR A C 1
ATOM 709 O O . THR A 1 92 ? 15.800 1.160 3.087 1.00 87.44 92 THR A O 1
ATOM 712 N N . VAL A 1 93 ? 16.464 3.092 2.174 1.00 88.12 93 VAL A N 1
ATOM 713 C CA . VAL A 1 93 ? 15.616 3.936 3.036 1.00 88.12 93 VAL A CA 1
ATOM 714 C C . VAL A 1 93 ? 14.130 3.651 2.808 1.00 88.12 93 VAL A C 1
ATOM 716 O O . VAL A 1 93 ? 13.389 3.471 3.772 1.00 88.12 93 VAL A O 1
ATOM 719 N N . THR A 1 94 ? 13.689 3.563 1.553 1.00 84.25 94 THR A N 1
ATOM 720 C CA . THR A 1 94 ? 12.287 3.258 1.212 1.00 84.25 94 THR A CA 1
ATOM 721 C C . THR A 1 94 ? 11.873 1.857 1.666 1.00 84.25 94 THR A C 1
ATOM 723 O O . THR A 1 94 ? 10.762 1.683 2.172 1.00 84.25 94 THR A O 1
ATOM 726 N N . SER A 1 95 ? 12.784 0.883 1.592 1.00 86.69 95 SER A N 1
ATOM 727 C CA . SER A 1 95 ? 12.568 -0.472 2.113 1.00 86.69 95 SER A CA 1
ATOM 728 C C . SER A 1 95 ? 12.418 -0.490 3.637 1.00 86.69 95 SER A C 1
ATOM 730 O O . SER A 1 95 ? 11.508 -1.132 4.160 1.00 86.69 95 SER A O 1
ATOM 732 N N . ILE A 1 96 ? 13.255 0.260 4.364 1.00 92.19 96 ILE A N 1
ATOM 733 C CA . ILE A 1 96 ? 13.153 0.388 5.828 1.00 92.19 96 ILE A CA 1
ATOM 734 C C . ILE A 1 96 ? 11.833 1.057 6.226 1.00 92.19 96 ILE A C 1
ATOM 736 O O . ILE A 1 96 ? 11.162 0.579 7.140 1.00 92.19 96 ILE A O 1
ATOM 740 N N . ILE A 1 97 ? 11.437 2.132 5.537 1.00 88.69 97 ILE A N 1
ATOM 741 C CA . ILE A 1 97 ? 10.167 2.827 5.794 1.00 88.69 97 ILE A CA 1
ATOM 742 C C . ILE A 1 97 ? 8.987 1.880 5.564 1.00 88.69 97 ILE A C 1
ATOM 744 O O . ILE A 1 97 ? 8.126 1.758 6.432 1.00 88.69 97 ILE A O 1
ATOM 748 N N . THR A 1 98 ? 8.976 1.163 4.438 1.00 88.25 98 THR A N 1
ATOM 749 C CA . THR A 1 98 ? 7.939 0.170 4.124 1.00 88.25 98 THR A CA 1
ATOM 750 C C . THR A 1 98 ? 7.852 -0.902 5.210 1.00 88.25 98 THR A C 1
ATOM 752 O O . THR A 1 98 ? 6.767 -1.187 5.717 1.00 88.25 98 THR A O 1
ATOM 755 N N . GLY A 1 99 ? 8.997 -1.448 5.630 1.00 90.56 99 GLY A N 1
ATOM 756 C CA . GLY A 1 99 ? 9.059 -2.431 6.710 1.00 90.56 99 GLY A CA 1
ATOM 757 C C . GLY A 1 99 ? 8.545 -1.885 8.045 1.00 90.56 99 GLY A C 1
ATOM 758 O O . GLY A 1 99 ? 7.815 -2.578 8.751 1.00 90.56 99 GLY A O 1
ATOM 759 N N . ALA A 1 100 ? 8.857 -0.630 8.378 1.00 91.62 100 ALA A N 1
ATOM 760 C CA . ALA A 1 100 ? 8.367 0.018 9.591 1.00 91.62 100 ALA A CA 1
ATOM 761 C C . ALA A 1 100 ? 6.842 0.217 9.565 1.00 91.62 100 ALA A C 1
ATOM 763 O O . ALA A 1 100 ? 6.174 -0.091 10.551 1.00 91.62 100 ALA A O 1
ATOM 764 N N . VAL A 1 101 ? 6.279 0.667 8.436 1.00 88.94 101 VAL A N 1
ATOM 765 C CA . VAL A 1 101 ? 4.822 0.803 8.253 1.00 88.94 101 VAL A CA 1
ATOM 766 C C . VAL A 1 101 ? 4.127 -0.550 8.417 1.00 88.94 101 VAL A C 1
ATOM 768 O O . VAL A 1 101 ? 3.131 -0.643 9.138 1.00 88.94 101 VAL A O 1
ATOM 771 N N . MET A 1 102 ? 4.675 -1.613 7.819 1.00 88.62 102 MET A N 1
ATOM 772 C CA . MET A 1 102 ? 4.137 -2.968 7.975 1.00 88.62 102 MET A CA 1
ATOM 773 C C . MET A 1 102 ? 4.203 -3.455 9.426 1.00 88.62 102 MET A C 1
ATOM 775 O O . MET A 1 102 ? 3.224 -4.003 9.932 1.00 88.62 102 MET A O 1
A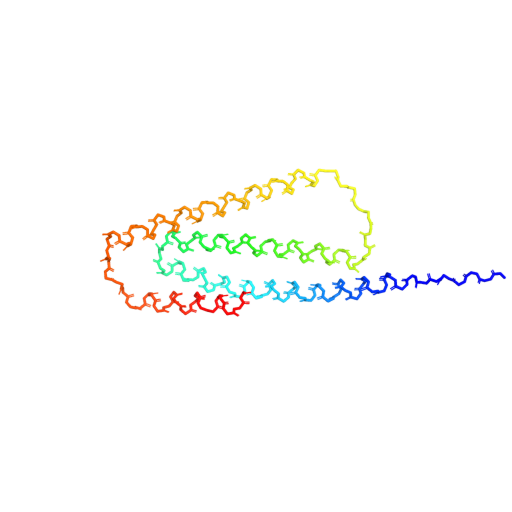TOM 779 N N . LEU A 1 103 ? 5.318 -3.218 10.122 1.00 92.62 103 LEU A N 1
ATOM 780 C CA . LEU A 1 103 ? 5.491 -3.637 11.513 1.00 92.62 103 LEU A CA 1
ATOM 781 C C . LEU A 1 103 ? 4.531 -2.903 12.460 1.00 92.62 103 LEU A C 1
ATOM 783 O O . LEU A 1 103 ? 3.924 -3.531 13.325 1.00 92.62 103 LEU A O 1
ATOM 787 N N . ILE A 1 104 ? 4.339 -1.595 12.277 1.00 90.25 104 ILE A N 1
ATOM 788 C CA . ILE A 1 104 ? 3.376 -0.810 13.064 1.00 90.25 104 ILE A CA 1
ATOM 789 C C . ILE A 1 104 ? 1.947 -1.298 12.807 1.00 90.25 104 ILE A C 1
ATOM 791 O O . ILE A 1 104 ? 1.192 -1.511 13.757 1.00 90.25 104 ILE A O 1
ATOM 795 N N . SER A 1 105 ? 1.587 -1.523 11.540 1.00 87.12 105 SER A N 1
ATOM 796 C CA . SER A 1 105 ? 0.258 -2.019 11.162 1.00 87.12 105 SER A CA 1
ATOM 797 C C . SER A 1 105 ? -0.027 -3.382 11.799 1.00 87.12 105 SER A C 1
ATOM 799 O O . SER A 1 105 ? -1.091 -3.584 12.382 1.00 87.12 105 SER A O 1
ATOM 801 N N . LEU A 1 106 ? 0.959 -4.287 11.782 1.00 89.56 106 LEU A N 1
ATOM 802 C CA . LEU A 1 106 ? 0.875 -5.591 12.438 1.00 89.56 106 LEU A CA 1
ATOM 803 C C . LEU A 1 106 ? 0.610 -5.459 13.942 1.00 89.56 106 LEU A C 1
ATOM 805 O O . LEU A 1 106 ? -0.298 -6.105 14.459 1.00 89.56 106 LEU A O 1
ATOM 809 N N . LEU A 1 107 ? 1.379 -4.622 14.644 1.00 91.00 107 LEU A N 1
ATOM 810 C CA . LEU A 1 107 ? 1.218 -4.431 16.088 1.00 91.00 107 LEU A CA 1
ATOM 811 C C . LEU A 1 107 ? -0.156 -3.847 16.441 1.00 91.00 107 LEU A C 1
ATOM 813 O O . LEU A 1 107 ? -0.769 -4.290 17.411 1.00 91.00 107 LEU A O 1
ATOM 817 N N . LEU A 1 108 ? -0.661 -2.897 15.649 1.00 86.75 108 LEU A N 1
ATOM 818 C CA . LEU A 1 108 ? -1.987 -2.304 15.846 1.00 86.75 108 LEU A CA 1
ATOM 819 C C . LEU A 1 108 ? -3.108 -3.329 15.670 1.00 86.75 108 LEU A C 1
ATOM 821 O O . LEU A 1 108 ? -3.996 -3.427 16.522 1.00 86.75 108 LEU A O 1
ATOM 825 N N . VAL A 1 109 ? -3.066 -4.107 14.587 1.00 84.75 109 VAL A N 1
ATOM 826 C CA . VAL A 1 109 ? -4.050 -5.166 14.329 1.00 84.75 109 VAL A CA 1
ATOM 827 C C . VAL A 1 109 ? -3.984 -6.223 15.427 1.00 84.75 109 VAL A C 1
ATOM 829 O O . VAL A 1 109 ? -5.020 -6.608 15.962 1.00 84.75 109 VAL A O 1
ATOM 832 N N . PHE A 1 110 ? -2.780 -6.643 15.820 1.00 88.06 110 PHE A N 1
ATOM 833 C CA . PHE A 1 110 ? -2.581 -7.640 16.869 1.00 88.06 110 PHE A CA 1
ATOM 834 C C . PHE A 1 110 ? -3.119 -7.169 18.225 1.00 88.06 110 PHE A C 1
ATOM 836 O O . PHE A 1 110 ? -3.857 -7.899 18.884 1.00 88.06 110 PHE A O 1
ATOM 843 N N . TYR A 1 111 ? -2.818 -5.927 18.614 1.00 88.31 111 TYR A N 1
ATOM 844 C CA . TYR A 1 111 ? -3.359 -5.320 19.828 1.00 88.31 111 TYR A CA 1
ATOM 845 C C . TYR A 1 111 ? -4.891 -5.265 19.794 1.00 88.31 111 TYR A C 1
ATOM 847 O O . TYR A 1 111 ? -5.542 -5.713 20.735 1.00 88.31 111 TYR A O 1
ATOM 855 N N . THR A 1 112 ? -5.465 -4.791 18.684 1.00 82.50 112 THR A N 1
ATOM 856 C CA . THR A 1 112 ? -6.923 -4.706 18.495 1.00 82.50 112 THR A CA 1
ATOM 857 C C . THR A 1 112 ? -7.586 -6.085 18.548 1.00 82.50 112 THR A C 1
ATOM 859 O O . THR A 1 112 ? -8.675 -6.237 19.095 1.00 82.50 112 THR A O 1
ATOM 862 N N . ALA A 1 113 ? -6.941 -7.108 17.987 1.00 84.25 113 ALA A N 1
ATOM 863 C CA . ALA A 1 113 ? -7.447 -8.473 18.011 1.00 84.25 113 ALA A CA 1
ATOM 864 C C . ALA A 1 113 ? -7.471 -9.037 19.439 1.00 84.25 113 ALA A C 1
ATOM 866 O O . ALA A 1 113 ? -8.470 -9.629 19.842 1.00 84.25 113 ALA A O 1
ATOM 867 N N . ILE A 1 114 ? -6.410 -8.813 20.224 1.00 87.88 114 ILE A N 1
ATOM 868 C CA . ILE A 1 114 ? -6.356 -9.252 21.626 1.00 87.88 114 ILE A CA 1
ATOM 869 C C . ILE A 1 114 ? -7.436 -8.554 22.454 1.00 87.88 114 ILE A C 1
ATOM 871 O O . ILE A 1 114 ? -8.171 -9.229 23.174 1.00 87.88 114 ILE A O 1
ATOM 875 N N . THR A 1 115 ? -7.571 -7.230 22.341 1.00 83.81 115 THR A N 1
ATOM 876 C CA . THR A 1 115 ? -8.576 -6.486 23.115 1.00 83.81 115 THR A CA 1
ATOM 877 C C . THR A 1 115 ? -9.996 -6.925 22.766 1.00 83.81 115 THR A C 1
ATOM 879 O O . THR A 1 115 ? -10.785 -7.171 23.670 1.00 83.81 115 THR A O 1
ATOM 882 N N . ARG A 1 116 ? -10.298 -7.147 21.480 1.00 80.00 116 ARG A N 1
ATOM 883 C CA . ARG A 1 116 ? -11.592 -7.685 21.013 1.00 80.00 116 ARG A CA 1
ATOM 884 C C . ARG A 1 116 ? -11.910 -9.082 21.556 1.00 80.00 116 ARG A C 1
ATOM 886 O O . ARG A 1 116 ? -13.079 -9.396 21.754 1.00 80.00 116 ARG A O 1
ATOM 893 N N . ILE A 1 117 ? -10.898 -9.930 21.755 1.00 82.62 117 ILE A N 1
ATOM 894 C CA . ILE A 1 117 ? -11.079 -11.275 22.324 1.00 82.62 117 ILE A CA 1
ATOM 895 C C . ILE A 1 117 ? -11.334 -11.198 23.836 1.00 82.62 117 ILE A C 1
ATOM 897 O O . ILE A 1 117 ? -12.137 -11.970 24.357 1.00 82.62 117 ILE A O 1
ATOM 901 N N . MET A 1 118 ? -10.655 -10.288 24.540 1.00 86.19 118 MET A N 1
ATOM 902 C CA . MET A 1 118 ? -10.786 -10.133 25.995 1.00 86.19 118 MET A CA 1
ATOM 903 C C . MET A 1 118 ? -12.066 -9.389 26.401 1.00 86.19 118 MET A C 1
ATOM 905 O O . MET A 1 118 ? -12.680 -9.747 27.404 1.00 86.19 118 MET A O 1
ATOM 909 N N . GLU A 1 119 ? -12.486 -8.395 25.617 1.00 80.31 119 GLU A N 1
ATOM 910 C CA . GLU A 1 119 ? -13.712 -7.619 25.815 1.00 80.31 119 GLU A CA 1
ATOM 911 C C . GLU A 1 119 ? -14.609 -7.741 24.572 1.00 80.31 119 GLU A C 1
ATOM 913 O O . GLU A 1 119 ? -14.513 -6.938 23.637 1.00 80.31 119 GLU A O 1
ATOM 918 N N . PRO A 1 120 ? -15.485 -8.764 24.524 1.00 70.44 120 PRO A N 1
ATOM 919 C CA . PRO A 1 120 ? -16.394 -8.946 23.405 1.00 70.44 120 PRO A CA 1
ATOM 920 C C . PRO A 1 120 ? -17.471 -7.854 23.419 1.00 70.44 120 PRO A C 1
ATOM 922 O O . PRO A 1 120 ? -18.508 -7.970 24.071 1.00 70.44 120 PRO A O 1
ATOM 925 N N . GLU A 1 121 ? -17.234 -6.776 22.679 1.00 65.06 121 GLU A N 1
ATO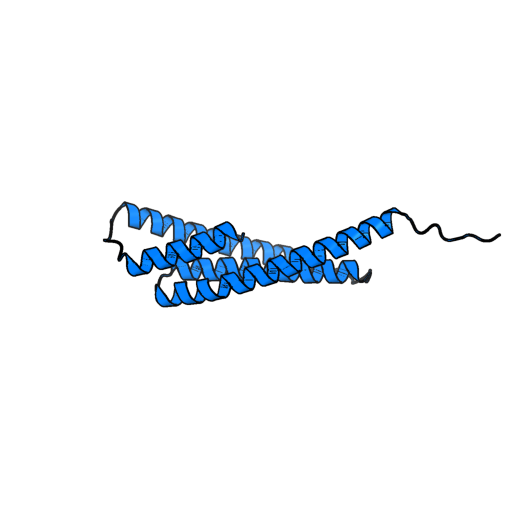M 926 C CA . GLU A 1 121 ? -18.271 -5.800 22.358 1.00 65.06 121 GLU A CA 1
ATOM 927 C C . GLU A 1 121 ? -19.311 -6.401 21.404 1.00 65.06 121 GLU A C 1
ATOM 929 O O . GLU A 1 121 ? -18.979 -7.129 20.463 1.00 65.06 121 GLU A O 1
ATOM 934 N N . ALA A 1 122 ? -20.583 -6.043 21.601 1.00 60.62 122 ALA A N 1
ATOM 935 C CA . ALA A 1 122 ? -21.643 -6.389 20.665 1.00 60.62 122 ALA A CA 1
ATOM 936 C C . ALA A 1 122 ? -21.372 -5.722 19.305 1.00 60.62 122 ALA A C 1
ATOM 938 O O . ALA A 1 122 ? -21.499 -4.507 19.147 1.00 60.62 122 ALA A O 1
ATOM 939 N N . LEU A 1 123 ? -20.991 -6.535 18.320 1.00 58.44 123 LEU A N 1
ATOM 940 C CA . LEU A 1 123 ? -20.767 -6.108 16.945 1.00 58.44 123 LEU A CA 1
ATOM 941 C C . LEU A 1 123 ? -22.052 -5.482 16.384 1.00 58.44 123 LEU A C 1
ATOM 943 O O . LEU A 1 123 ? -23.055 -6.172 16.190 1.00 58.44 123 LEU A O 1
ATOM 947 N N . GLN A 1 124 ? -22.032 -4.180 16.089 1.00 58.22 124 GLN A N 1
ATOM 948 C CA . GLN A 1 124 ? -23.102 -3.565 15.308 1.00 58.22 124 GLN A CA 1
ATOM 949 C C . GLN A 1 124 ? -23.071 -4.166 13.897 1.00 58.22 124 GLN A C 1
ATOM 951 O O . GLN A 1 124 ? -22.152 -3.911 13.115 1.00 58.22 124 GLN A O 1
ATOM 956 N N . LEU A 1 125 ? -24.078 -4.989 13.586 1.00 56.03 125 LEU A N 1
ATOM 957 C CA . LEU A 1 125 ? -24.164 -5.778 12.351 1.00 56.03 125 LEU A CA 1
ATOM 958 C C . LEU A 1 125 ? -23.978 -4.940 11.071 1.00 56.03 125 LEU A C 1
ATOM 960 O O . LEU A 1 125 ? -23.475 -5.454 10.075 1.00 56.03 125 LEU A O 1
ATOM 964 N N . SER A 1 126 ? -24.364 -3.659 11.090 1.00 59.44 126 SER A N 1
ATOM 965 C CA . SER A 1 126 ? -24.303 -2.773 9.921 1.00 59.44 126 SER A CA 1
ATOM 966 C C . SER A 1 126 ? -22.874 -2.409 9.505 1.00 59.44 126 SER A C 1
ATOM 968 O O . SER A 1 126 ? -22.579 -2.411 8.312 1.00 59.44 126 SER A O 1
ATOM 970 N N . GLY A 1 127 ? -21.976 -2.139 10.458 1.00 60.97 127 GLY A N 1
ATOM 971 C CA . GLY A 1 127 ? -20.579 -1.794 10.168 1.00 60.97 127 GLY A CA 1
ATOM 972 C C . GLY A 1 127 ? -19.735 -3.012 9.789 1.00 60.97 127 GLY A C 1
ATOM 973 O O . GLY A 1 127 ? -18.895 -2.942 8.895 1.00 60.97 127 GLY A O 1
ATOM 974 N N . VAL A 1 128 ? -20.006 -4.158 10.421 1.00 65.69 128 VAL A N 1
ATOM 975 C CA . VAL A 1 128 ? -19.267 -5.409 10.180 1.00 65.69 128 VAL A CA 1
ATOM 976 C C . VAL A 1 128 ? -19.596 -6.013 8.821 1.00 65.69 128 VAL A C 1
ATOM 978 O O . VAL A 1 128 ? -18.697 -6.503 8.144 1.00 65.69 128 VAL A O 1
ATOM 981 N N . ALA A 1 129 ? -20.859 -5.949 8.389 1.00 65.69 129 ALA A N 1
ATOM 982 C CA . ALA A 1 129 ? -21.247 -6.424 7.064 1.00 65.69 129 ALA A CA 1
ATOM 983 C C . ALA A 1 129 ? -20.551 -5.624 5.951 1.00 65.69 129 ALA A C 1
ATOM 985 O O . ALA A 1 129 ? -20.050 -6.216 4.999 1.00 65.69 129 ALA A O 1
ATOM 986 N N . LEU A 1 130 ? -20.458 -4.296 6.097 1.00 63.84 130 LEU A N 1
ATOM 987 C CA . LEU A 1 130 ? -19.747 -3.448 5.142 1.00 63.84 130 LEU A CA 1
ATOM 988 C C . LEU A 1 130 ? -18.244 -3.762 5.126 1.00 63.84 130 LEU A C 1
ATOM 990 O O . LEU A 1 130 ? -17.679 -3.956 4.053 1.00 63.84 130 LEU A O 1
ATOM 994 N N . ALA A 1 131 ? -17.618 -3.889 6.301 1.00 65.69 131 ALA A N 1
ATOM 995 C CA . ALA A 1 131 ? -16.202 -4.239 6.413 1.00 65.69 131 ALA A CA 1
ATOM 996 C C . ALA A 1 131 ? -15.890 -5.613 5.793 1.00 65.69 131 ALA A C 1
ATOM 998 O O . ALA A 1 131 ? -14.927 -5.740 5.043 1.00 65.69 131 ALA A O 1
ATOM 999 N N . LEU A 1 132 ? -16.731 -6.626 6.033 1.00 70.06 132 LEU A N 1
ATOM 1000 C CA . LEU A 1 132 ? -16.577 -7.958 5.440 1.00 70.06 132 LEU A CA 1
ATOM 1001 C C . LEU A 1 132 ? -16.711 -7.938 3.919 1.00 70.06 132 LEU A C 1
ATOM 1003 O O . LEU A 1 132 ? -15.924 -8.590 3.240 1.00 70.06 132 LEU A O 1
ATOM 1007 N N . VAL A 1 133 ? -17.676 -7.189 3.377 1.00 74.31 133 VAL A N 1
ATOM 1008 C CA . VAL A 1 133 ? -17.849 -7.072 1.924 1.00 74.31 133 VAL A CA 1
ATOM 1009 C C . VAL A 1 133 ? -16.617 -6.427 1.295 1.00 74.31 133 VAL A C 1
ATOM 1011 O O . VAL A 1 133 ? -16.075 -6.980 0.343 1.00 74.31 133 VAL A O 1
ATOM 1014 N N . MET A 1 134 ? -16.116 -5.325 1.854 1.00 66.19 134 MET A N 1
ATOM 1015 C CA . MET A 1 134 ? -14.929 -4.641 1.324 1.00 66.19 134 MET A CA 1
ATOM 1016 C C . MET A 1 134 ? -13.685 -5.533 1.406 1.00 66.19 134 MET A C 1
ATOM 1018 O O . MET A 1 134 ? -13.005 -5.727 0.402 1.00 66.19 134 MET A O 1
ATOM 1022 N N . MET A 1 135 ? -13.469 -6.189 2.550 1.00 71.88 135 MET A N 1
ATOM 1023 C CA . MET A 1 135 ? -12.343 -7.103 2.750 1.00 71.88 135 MET A CA 1
ATOM 1024 C C . MET A 1 135 ? -12.426 -8.320 1.817 1.00 71.88 135 MET A C 1
ATOM 1026 O O . MET A 1 135 ? -11.420 -8.742 1.256 1.00 71.88 135 MET A O 1
ATOM 1030 N N . SER A 1 136 ? -13.626 -8.862 1.587 1.00 72.06 136 SER A N 1
ATOM 1031 C CA . SER A 1 136 ? -13.824 -9.970 0.646 1.00 72.06 136 SER A CA 1
ATOM 1032 C C . SER A 1 136 ? -13.586 -9.563 -0.809 1.00 72.06 136 SER A C 1
ATOM 1034 O O . SER A 1 136 ? -13.014 -10.346 -1.561 1.00 72.06 136 SER A O 1
ATOM 1036 N N . ILE A 1 137 ? -13.945 -8.338 -1.204 1.00 72.75 137 ILE A N 1
ATOM 1037 C CA . ILE A 1 137 ? -13.620 -7.807 -2.533 1.00 72.75 137 ILE A CA 1
ATOM 1038 C C . ILE A 1 137 ? -12.106 -7.640 -2.669 1.00 72.75 137 ILE A C 1
ATOM 1040 O O . ILE A 1 137 ? -11.548 -8.098 -3.660 1.00 72.75 137 ILE A O 1
ATOM 1044 N N . GLY A 1 138 ? -11.438 -7.075 -1.659 1.00 62.81 138 GLY A N 1
ATOM 1045 C CA . GLY A 1 138 ? -9.980 -6.970 -1.632 1.00 62.81 138 GLY A CA 1
ATOM 1046 C C . GLY A 1 138 ? -9.294 -8.330 -1.790 1.00 62.81 138 GLY A C 1
ATOM 1047 O O . GLY A 1 138 ? -8.435 -8.480 -2.648 1.00 62.81 138 GLY A O 1
ATOM 1048 N N . VAL A 1 139 ? -9.738 -9.352 -1.048 1.00 71.00 139 VAL A N 1
ATOM 1049 C CA . VAL A 1 139 ? -9.185 -10.721 -1.118 1.00 71.00 139 VAL A CA 1
ATOM 1050 C C . VAL A 1 139 ? -9.462 -11.420 -2.451 1.00 71.00 139 VAL A C 1
ATOM 1052 O O . VAL A 1 139 ? -8.643 -12.206 -2.906 1.00 71.00 139 VAL A O 1
ATOM 1055 N N . VAL A 1 140 ? -10.619 -11.197 -3.078 1.00 66.94 140 VAL A N 1
ATOM 1056 C CA . VAL A 1 140 ? -10.930 -11.815 -4.382 1.00 66.94 140 VAL A CA 1
ATOM 1057 C C . VAL A 1 140 ? -10.089 -11.207 -5.502 1.00 66.94 140 VAL A C 1
ATOM 1059 O O . VAL A 1 140 ? -9.829 -11.858 -6.513 1.00 66.94 140 VAL A O 1
ATOM 1062 N N . VAL A 1 141 ? -9.717 -9.943 -5.344 1.00 63.78 141 VAL A N 1
ATOM 1063 C CA . VAL A 1 141 ? -9.082 -9.152 -6.390 1.00 63.78 141 VAL A CA 1
ATOM 1064 C C . VAL A 1 141 ? -7.550 -9.164 -6.284 1.00 63.78 141 VAL A C 1
ATOM 1066 O O . VAL A 1 141 ? -6.892 -9.060 -7.320 1.00 63.78 141 VAL A O 1
ATOM 1069 N N . ASN A 1 142 ? -7.001 -9.320 -5.077 1.00 55.31 142 ASN A N 1
ATOM 1070 C CA . ASN A 1 142 ? -5.565 -9.430 -4.792 1.00 55.31 142 ASN A CA 1
ATOM 1071 C C . ASN A 1 142 ? -5.073 -10.883 -4.791 1.00 55.31 142 ASN A C 1
ATOM 1073 O O . ASN A 1 142 ? -4.151 -11.198 -5.576 1.00 55.31 142 ASN A O 1
#

Secondary structure (DSSP, 8-state):
--------HHHHHHHHHHHHHHHHHHHHHHHHHHHHHHHHHHHHHHT-HHHHHHHHHHHHHHHHHHHHHHHHHHHHTT------SSHHHHHHHHHHHHHHHHHHHHHHHHHHHHHHHHS-----HHHHHHHHHHHHHHHHH-